Protein AF-A0A268R452-F1 (afdb_monomer_lite)

Foldseek 3Di:
DQPPPVSLVVVLCVVLVVVVCCQVVVVNQKAWPDDPVPADSFKTFIAGPDDVVQVVVQVVCVVVVNPDQFDDPVPTGGIDGDRPD

Secondary structure (DSSP, 8-state):
---HHHHHHHHHHHHHHHHHHHHHTSTTSSEESS-GGG--SSEEEEE-SSHHHHHHHHHHHHHTT--S-BPPTTT-SEEEE-S--

InterPro domains:
  IPR015422 Pyridoxal phosphate-dependent transferase, small domain [G3DSA:3.90.1150.10] (1-85)
  IPR015424 Pyridoxal phosphate-dependent transferase [SSF53383] (1-85)
  IPR022278 Phosphoserine aminotransferase [PTHR43247] (1-85)

Structure (mmCIF, N/CA/C/O backbone):
data_AF-A0A268R452-F1
#
_entry.id   AF-A0A268R452-F1
#
loop_
_atom_site.group_PDB
_atom_site.id
_atom_site.type_symbol
_atom_site.label_atom_id
_atom_site.label_alt_id
_atom_site.label_comp_id
_atom_site.label_asym_id
_atom_site.label_entity_id
_atom_site.label_seq_id
_atom_site.pdbx_PDB_ins_code
_atom_site.Cartn_x
_atom_site.Cartn_y
_atom_site.Cartn_z
_atom_site.occupancy
_atom_site.B_iso_or_equiv
_atom_site.auth_seq_id
_atom_site.auth_comp_id
_atom_site.auth_asym_id
_atom_site.auth_atom_id
_atom_site.pdbx_PDB_model_num
ATOM 1 N N . GLU A 1 1 ? -12.004 12.789 22.003 1.00 56.41 1 GLU A N 1
ATOM 2 C CA . GLU A 1 1 ? -11.597 11.367 21.947 1.00 56.41 1 GLU A CA 1
ATOM 3 C C . GLU A 1 1 ? -12.118 10.747 20.656 1.00 56.41 1 GLU A C 1
ATOM 5 O O . GLU A 1 1 ? -13.257 11.021 20.300 1.00 56.41 1 GLU A O 1
ATOM 10 N N . GLN A 1 2 ? -11.308 9.970 19.930 1.00 62.78 2 GLN A N 1
ATOM 11 C CA . GLN A 1 2 ? -11.648 9.398 18.612 1.00 62.78 2 GLN A CA 1
ATOM 12 C C . GLN A 1 2 ? -12.653 8.223 18.687 1.00 62.78 2 GLN A C 1
ATOM 14 O O . GLN A 1 2 ? -12.419 7.171 18.109 1.00 62.78 2 GLN A O 1
ATOM 19 N N . GLY A 1 3 ? -13.747 8.347 19.447 1.00 74.25 3 GLY A N 1
ATOM 20 C CA . GLY A 1 3 ? -14.850 7.369 19.455 1.00 74.25 3 GLY A CA 1
ATOM 21 C C . GLY A 1 3 ? -14.511 5.941 19.926 1.00 74.25 3 GLY A C 1
ATOM 22 O O . GLY A 1 3 ? -15.330 5.036 19.765 1.00 74.25 3 GLY A O 1
ATOM 23 N N . GLY A 1 4 ? -13.326 5.719 20.506 1.00 87.31 4 GLY A N 1
ATOM 24 C CA . GLY A 1 4 ? -12.867 4.409 20.976 1.00 87.31 4 GLY A CA 1
ATOM 25 C C . GLY A 1 4 ? -12.497 3.432 19.851 1.00 87.31 4 GLY A C 1
ATOM 26 O O . GLY A 1 4 ? -12.461 3.774 18.671 1.00 87.31 4 GLY A O 1
ATOM 27 N N . VAL A 1 5 ? -12.224 2.177 20.223 1.00 88.94 5 VAL A N 1
ATOM 28 C CA . VAL A 1 5 ? -11.670 1.145 19.319 1.00 88.94 5 VAL A CA 1
ATOM 29 C C . VAL A 1 5 ? -12.524 0.921 18.066 1.00 88.94 5 VAL A C 1
ATOM 31 O O . VAL A 1 5 ? -11.978 0.772 16.979 1.00 88.94 5 VAL A O 1
ATOM 34 N N . LYS A 1 6 ? -13.858 0.951 18.186 1.00 90.69 6 LYS A N 1
ATOM 35 C CA . LYS A 1 6 ? -14.767 0.735 17.046 1.00 90.69 6 LYS A CA 1
ATOM 36 C C . LYS A 1 6 ? -14.682 1.846 15.997 1.00 90.69 6 LYS A C 1
ATOM 38 O O . LYS A 1 6 ? -14.724 1.564 14.805 1.00 90.69 6 LYS A O 1
ATOM 43 N N . ALA A 1 7 ? -14.562 3.100 16.428 1.00 91.94 7 ALA A N 1
ATOM 44 C CA . ALA A 1 7 ? -14.424 4.221 15.503 1.00 91.94 7 ALA A CA 1
ATOM 45 C C . ALA A 1 7 ? -13.059 4.193 14.801 1.00 91.94 7 ALA A C 1
ATOM 47 O O . ALA A 1 7 ? -12.997 4.366 13.587 1.00 91.94 7 ALA A O 1
ATOM 48 N N . ILE A 1 8 ? -11.986 3.878 15.536 1.00 90.94 8 ILE A N 1
ATOM 49 C CA . ILE A 1 8 ? -10.645 3.695 14.958 1.00 90.94 8 ILE A CA 1
ATOM 50 C C . ILE A 1 8 ? -10.633 2.544 13.947 1.00 90.94 8 ILE A C 1
ATOM 52 O O . ILE A 1 8 ? -10.042 2.677 12.878 1.00 90.94 8 ILE A O 1
ATOM 56 N N . GLN A 1 9 ? -11.310 1.432 14.246 1.00 92.56 9 GLN A N 1
ATOM 57 C CA . GLN A 1 9 ? -11.435 0.314 13.312 1.00 92.56 9 GLN A CA 1
ATOM 58 C C . GLN A 1 9 ? -12.064 0.760 11.988 1.00 92.56 9 GLN A C 1
ATOM 60 O O . GLN A 1 9 ? -11.466 0.529 10.943 1.00 92.56 9 GLN A O 1
ATOM 65 N N . LYS A 1 10 ? -13.202 1.462 12.032 1.00 93.69 10 LYS A N 1
ATOM 66 C CA . LYS A 1 10 ? -13.873 1.955 10.821 1.00 93.69 10 LYS A CA 1
ATOM 67 C C . LYS A 1 10 ? -12.975 2.885 9.996 1.00 93.69 10 LYS A C 1
ATOM 69 O O . LYS A 1 10 ? -12.881 2.738 8.784 1.00 93.69 10 LYS A O 1
ATOM 74 N N . ILE A 1 11 ? -12.267 3.806 10.653 1.00 93.25 11 ILE A N 1
ATOM 75 C CA . ILE A 1 11 ? -11.318 4.712 9.983 1.00 93.25 11 ILE A CA 1
ATOM 76 C C . ILE A 1 11 ? -10.190 3.916 9.309 1.00 93.25 11 ILE A C 1
ATOM 78 O O . ILE A 1 11 ? -9.776 4.223 8.193 1.00 93.25 11 ILE A O 1
ATOM 82 N N . ASN A 1 12 ? -9.686 2.873 9.967 1.00 94.31 12 ASN A N 1
ATOM 83 C CA . ASN A 1 12 ? -8.645 2.016 9.409 1.00 94.31 12 ASN A CA 1
ATOM 84 C C . ASN A 1 12 ? -9.139 1.181 8.221 1.00 94.31 12 ASN A C 1
ATOM 86 O O . ASN A 1 12 ? -8.396 1.031 7.254 1.00 94.31 12 ASN A O 1
ATOM 90 N N . GLU A 1 13 ? -10.376 0.683 8.275 1.00 95.44 13 GLU A N 1
ATOM 91 C CA . GLU A 1 13 ? -11.040 -0.002 7.160 1.00 95.44 13 GLU A CA 1
ATOM 92 C C . GLU A 1 13 ? -11.179 0.926 5.947 1.00 95.44 13 GLU A C 1
ATOM 94 O O . GLU A 1 13 ? -10.784 0.547 4.848 1.00 95.44 13 GLU A O 1
ATOM 99 N N . GLU A 1 14 ? -11.634 2.167 6.144 1.00 95.38 14 GLU A N 1
ATOM 100 C CA . GLU A 1 14 ? -11.768 3.158 5.067 1.00 95.38 14 GLU A CA 1
ATOM 101 C C . GLU A 1 14 ? -10.410 3.511 4.436 1.00 95.38 14 GLU A C 1
ATOM 103 O O . GLU A 1 14 ? -10.247 3.436 3.217 1.00 95.38 14 GLU A O 1
ATOM 108 N N . LYS A 1 15 ? -9.399 3.839 5.255 1.00 94.25 15 LYS A N 1
ATOM 109 C CA . LYS A 1 15 ? -8.045 4.170 4.772 1.00 94.25 15 LYS A CA 1
ATOM 110 C C . LYS A 1 15 ? -7.415 3.028 3.984 1.00 94.25 15 LYS A C 1
ATOM 112 O O . LYS A 1 15 ? -6.844 3.258 2.918 1.00 94.25 15 LYS A O 1
ATOM 117 N N . ALA A 1 16 ? -7.479 1.811 4.524 1.00 96.81 16 ALA A N 1
ATOM 118 C CA . ALA A 1 16 ? -6.932 0.645 3.848 1.00 96.81 16 ALA A CA 1
ATOM 119 C C . ALA A 1 16 ? -7.710 0.339 2.566 1.00 96.81 16 ALA A C 1
ATOM 121 O O . ALA A 1 16 ? -7.092 0.010 1.555 1.00 96.81 16 ALA A O 1
ATOM 122 N N . GLY A 1 17 ? -9.034 0.525 2.595 1.00 97.31 17 GLY A N 1
ATOM 123 C CA . GLY A 1 17 ? -9.921 0.387 1.446 1.00 97.31 17 GLY A CA 1
ATOM 124 C C . GLY A 1 17 ? -9.460 1.219 0.256 1.00 97.31 17 GLY A C 1
ATOM 125 O O . GLY A 1 17 ? -9.258 0.658 -0.812 1.00 97.31 17 GLY A O 1
ATOM 126 N N . TYR A 1 18 ? -9.168 2.512 0.439 1.00 97.62 18 TYR A N 1
ATOM 127 C CA . TYR A 1 18 ? -8.698 3.362 -0.667 1.00 97.62 18 TYR A CA 1
ATOM 128 C C . TYR A 1 18 ? -7.433 2.831 -1.351 1.00 97.62 18 TYR A C 1
ATOM 130 O O . TYR A 1 18 ? -7.319 2.869 -2.575 1.00 97.62 18 TYR A O 1
ATOM 138 N N . ILE A 1 19 ? -6.473 2.336 -0.568 1.00 97.56 19 ILE A N 1
ATOM 139 C CA . ILE A 1 19 ? -5.208 1.832 -1.109 1.00 97.56 19 ILE A CA 1
ATOM 140 C C . ILE A 1 19 ? -5.421 0.472 -1.779 1.00 97.56 19 ILE A C 1
ATOM 142 O O . ILE A 1 19 ? -4.884 0.244 -2.861 1.00 97.56 19 ILE A O 1
ATOM 146 N N . TYR A 1 20 ? -6.205 -0.424 -1.174 1.00 98.31 20 TYR A N 1
ATOM 147 C CA . TYR A 1 20 ? -6.501 -1.724 -1.774 1.00 98.31 20 TYR A CA 1
ATOM 148 C C . TYR A 1 20 ? -7.332 -1.602 -3.051 1.00 98.31 20 TYR A C 1
ATOM 150 O O . TYR A 1 20 ? -6.961 -2.231 -4.035 1.00 98.31 20 TYR A O 1
ATOM 158 N N . SER A 1 21 ? -8.342 -0.730 -3.097 1.00 98.25 21 SER A N 1
ATOM 159 C CA . SER A 1 21 ? -9.084 -0.433 -4.329 1.00 98.25 21 SER A CA 1
ATOM 160 C C . SER A 1 21 ? -8.150 0.038 -5.440 1.00 98.25 21 SER A C 1
ATOM 162 O O . SER A 1 21 ? -8.184 -0.506 -6.537 1.00 98.25 21 SER A O 1
ATOM 164 N N . ALA A 1 22 ? -7.229 0.963 -5.145 1.00 98.38 22 ALA A N 1
ATOM 165 C CA . ALA A 1 22 ? -6.253 1.423 -6.132 1.00 98.38 22 ALA A CA 1
ATOM 166 C C . ALA A 1 22 ? -5.308 0.308 -6.622 1.00 98.38 22 ALA A C 1
ATOM 168 O O . ALA A 1 22 ? -4.820 0.369 -7.749 1.00 98.38 22 ALA A O 1
ATOM 169 N N . ILE A 1 23 ? -5.026 -0.699 -5.789 1.00 98.25 23 ILE A N 1
ATOM 170 C CA . ILE A 1 23 ? -4.246 -1.875 -6.188 1.00 98.25 23 ILE A CA 1
ATOM 171 C C . ILE A 1 23 ? -5.090 -2.801 -7.070 1.00 98.25 23 ILE A C 1
ATOM 173 O O . ILE A 1 23 ? -4.629 -3.214 -8.133 1.00 98.25 23 ILE A O 1
ATOM 177 N N . ASP A 1 24 ? -6.312 -3.113 -6.654 1.00 97.81 24 ASP A N 1
ATOM 178 C CA . ASP A 1 24 ? -7.177 -4.090 -7.320 1.00 97.81 24 ASP A CA 1
ATOM 179 C C . ASP A 1 24 ? -7.675 -3.590 -8.681 1.00 97.81 24 ASP A C 1
ATOM 181 O O . ASP A 1 24 ? -7.728 -4.350 -9.646 1.00 97.81 24 ASP A O 1
ATOM 185 N N . GLU A 1 25 ? -7.948 -2.291 -8.792 1.00 98.25 25 GLU A N 1
ATOM 186 C CA . GLU A 1 25 ? -8.399 -1.632 -10.023 1.00 98.25 25 GLU A CA 1
ATOM 187 C C . GLU A 1 25 ? -7.247 -1.332 -11.000 1.00 98.25 25 GLU A C 1
ATOM 189 O O . GLU A 1 25 ? -7.468 -0.808 -12.088 1.00 98.25 25 GLU A O 1
ATOM 194 N N . SER A 1 26 ? -6.001 -1.674 -10.653 1.00 98.25 26 SER A N 1
ATOM 195 C CA . SER A 1 26 ? -4.812 -1.327 -11.448 1.00 98.25 26 SER A CA 1
ATOM 196 C C . SER A 1 26 ? -4.533 -2.238 -12.649 1.00 98.25 26 SER A C 1
ATOM 198 O O . SER A 1 26 ? -3.437 -2.187 -13.210 1.00 98.25 26 SER A O 1
ATOM 200 N N . GLU A 1 27 ? -5.467 -3.126 -13.001 1.00 97.44 27 GLU A N 1
ATOM 201 C CA . GLU A 1 27 ? -5.305 -4.142 -14.056 1.00 97.44 27 GLU A CA 1
ATOM 202 C C . GLU A 1 27 ? -4.014 -4.976 -13.897 1.00 97.44 27 GLU A C 1
ATOM 204 O O . GLU A 1 27 ? -3.372 -5.404 -14.858 1.00 97.44 27 GLU A O 1
ATOM 209 N N . GLY A 1 28 ? -3.612 -5.214 -12.644 1.00 96.31 28 GLY A N 1
ATOM 210 C CA . GLY A 1 28 ? -2.435 -6.006 -12.292 1.00 96.31 28 GLY A CA 1
ATOM 211 C C . GLY A 1 28 ? -1.102 -5.260 -12.370 1.00 96.31 28 GLY A C 1
ATOM 212 O O . GLY A 1 28 ? -0.056 -5.903 -12.220 1.00 96.31 28 GLY A O 1
ATOM 213 N N . PHE A 1 29 ? -1.108 -3.937 -12.575 1.00 98.19 29 PHE A N 1
ATOM 214 C CA . PHE A 1 29 ? 0.098 -3.117 -12.469 1.00 98.19 29 PHE A CA 1
ATOM 215 C C . PHE A 1 29 ? 0.649 -3.136 -11.038 1.00 98.19 29 PHE A C 1
ATOM 217 O O . PHE A 1 29 ? 1.829 -3.420 -10.829 1.00 98.19 29 PHE A O 1
ATOM 224 N N . TYR A 1 30 ? -0.211 -2.902 -10.046 1.00 98.38 30 TYR A N 1
ATOM 225 C CA . TYR A 1 30 ? 0.102 -3.134 -8.642 1.00 98.38 30 TYR A CA 1
ATOM 226 C C . TYR A 1 30 ? -0.406 -4.508 -8.219 1.00 98.38 30 TYR A C 1
ATOM 228 O O . TYR A 1 30 ? -1.496 -4.934 -8.595 1.00 98.38 30 TYR A O 1
A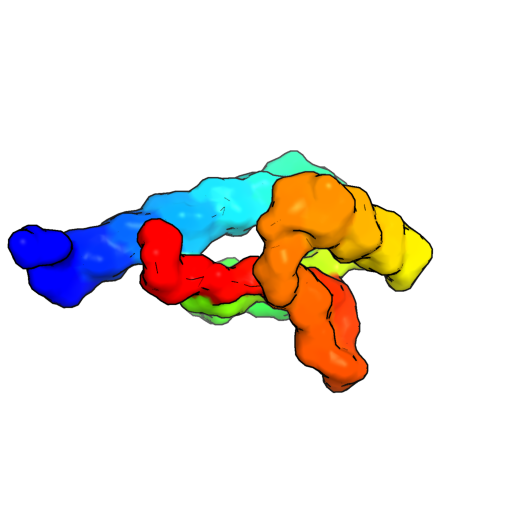TOM 236 N N . LYS A 1 31 ? 0.378 -5.209 -7.400 1.00 97.19 31 LYS A N 1
ATOM 237 C CA . LYS A 1 31 ? -0.006 -6.519 -6.862 1.00 97.19 31 LYS A CA 1
ATOM 238 C C . LYS A 1 31 ? 0.182 -6.550 -5.361 1.00 97.19 31 LYS A C 1
ATOM 240 O O . LYS A 1 31 ? 1.313 -6.418 -4.886 1.00 97.19 31 LYS A O 1
ATOM 245 N N . ALA A 1 32 ? -0.912 -6.736 -4.625 1.00 97.31 32 ALA A N 1
ATOM 246 C CA . ALA A 1 32 ? -0.866 -6.979 -3.188 1.00 97.31 32 ALA A CA 1
ATOM 247 C C . ALA A 1 32 ? -0.092 -8.274 -2.894 1.00 97.31 32 ALA A C 1
ATOM 249 O O . ALA A 1 32 ? -0.204 -9.253 -3.630 1.00 97.31 32 ALA A O 1
ATOM 250 N N . HIS A 1 33 ? 0.695 -8.283 -1.818 1.00 95.56 33 HIS A N 1
ATOM 251 C CA . HIS A 1 33 ? 1.419 -9.490 -1.407 1.00 95.56 33 HIS A CA 1
ATOM 252 C C . HIS A 1 33 ? 0.509 -10.500 -0.692 1.00 95.56 33 HIS A C 1
ATOM 254 O O . HIS A 1 33 ? 0.657 -11.705 -0.870 1.00 95.56 33 HIS A O 1
ATOM 260 N N . ALA A 1 34 ? -0.417 -10.006 0.134 1.00 95.69 34 ALA A N 1
ATOM 261 C CA . ALA A 1 34 ? -1.376 -10.837 0.853 1.00 95.69 34 ALA A CA 1
ATOM 262 C C . ALA A 1 34 ? -2.581 -11.193 -0.030 1.00 95.69 34 ALA A C 1
ATOM 264 O O . ALA A 1 34 ? -3.029 -10.377 -0.842 1.00 95.69 34 ALA A O 1
ATOM 265 N N . THR A 1 35 ? -3.138 -12.386 0.189 1.00 95.88 35 THR A N 1
ATOM 266 C CA . THR A 1 35 ? -4.463 -12.763 -0.321 1.00 95.88 35 THR A CA 1
ATOM 267 C C . THR A 1 35 ? -5.542 -11.878 0.298 1.00 95.88 35 THR A C 1
ATOM 269 O O . THR A 1 35 ? -5.351 -11.345 1.392 1.00 95.88 35 THR A O 1
ATOM 272 N N . GLU A 1 36 ? -6.667 -11.718 -0.399 1.00 94.94 36 GLU A N 1
ATOM 273 C CA . GLU A 1 36 ? -7.737 -10.776 -0.044 1.00 94.94 36 GLU A CA 1
ATOM 274 C C . GLU A 1 36 ? -8.203 -10.914 1.416 1.00 94.94 36 GLU A C 1
ATOM 276 O O . GLU A 1 36 ? -8.143 -9.944 2.169 1.00 94.94 36 GLU A O 1
ATOM 281 N N . ASP A 1 37 ? -8.490 -12.141 1.858 1.00 96.50 37 ASP A N 1
ATOM 282 C CA . ASP A 1 37 ? -8.955 -12.447 3.223 1.00 96.50 37 ASP A CA 1
ATOM 283 C C . ASP A 1 37 ? -7.893 -12.256 4.322 1.00 96.50 37 ASP A C 1
ATOM 285 O O . ASP A 1 37 ? -8.182 -12.362 5.511 1.00 96.50 37 ASP A O 1
ATOM 289 N N . SER A 1 38 ? -6.633 -12.025 3.948 1.00 97.31 38 SER A N 1
ATOM 290 C CA . SER A 1 38 ? -5.499 -11.864 4.873 1.00 97.31 38 SER A CA 1
ATOM 291 C C . SER A 1 38 ? -4.866 -10.475 4.796 1.00 97.31 38 SER A C 1
ATOM 293 O O . SER A 1 38 ? -3.769 -10.247 5.317 1.00 97.31 38 SER A O 1
ATOM 295 N N . ARG A 1 39 ? -5.537 -9.529 4.135 1.00 97.62 39 ARG A N 1
ATOM 296 C CA . ARG A 1 39 ? -5.068 -8.153 3.992 1.00 97.62 39 ARG A CA 1
ATOM 297 C C . ARG A 1 39 ? -5.042 -7.433 5.334 1.00 97.62 39 ARG A C 1
ATOM 299 O O . ARG A 1 39 ? -6.000 -7.428 6.101 1.00 97.62 39 ARG A O 1
ATOM 306 N N . SER A 1 40 ? -3.910 -6.795 5.615 1.00 97.44 40 SER A N 1
ATOM 307 C CA . SER A 1 40 ? -3.743 -6.010 6.831 1.00 97.44 40 SER A CA 1
ATOM 308 C C . SER A 1 40 ? -4.332 -4.621 6.642 1.00 97.44 40 SER A C 1
ATOM 310 O O . SER A 1 40 ? -3.965 -3.913 5.711 1.00 97.44 40 SER A O 1
ATOM 312 N N . LEU A 1 41 ? -5.132 -4.169 7.607 1.00 96.75 41 LEU A N 1
ATOM 31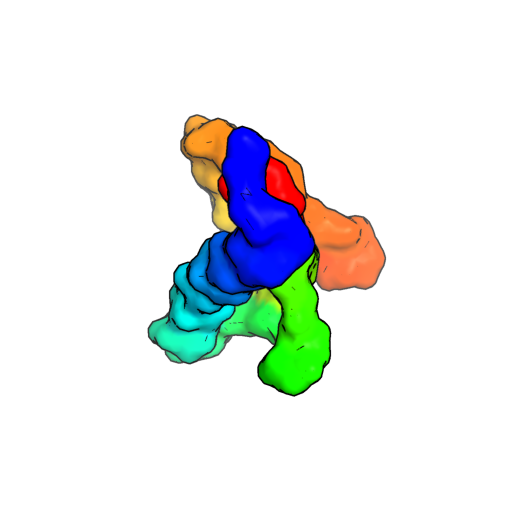3 C CA . LEU A 1 41 ? -5.559 -2.769 7.669 1.00 96.75 41 LEU A CA 1
ATOM 314 C C . LEU A 1 41 ? -4.409 -1.806 8.003 1.00 96.75 41 LEU A C 1
ATOM 316 O O . LEU A 1 41 ? -4.566 -0.599 7.852 1.00 96.75 41 LEU A O 1
ATOM 320 N N . MET A 1 42 ? -3.290 -2.326 8.526 1.00 96.12 42 MET A N 1
ATOM 321 C CA . MET A 1 42 ? -2.196 -1.534 9.100 1.00 96.12 42 MET A CA 1
ATOM 322 C C . MET A 1 42 ? -0.960 -1.477 8.207 1.00 96.12 42 MET A C 1
ATOM 324 O O . MET A 1 42 ? -0.267 -0.466 8.194 1.00 96.12 42 MET A O 1
ATOM 328 N N . ASN A 1 43 ? -0.630 -2.576 7.524 1.00 96.75 43 ASN A N 1
ATOM 329 C CA . ASN A 1 43 ? 0.582 -2.692 6.714 1.00 96.75 43 ASN A CA 1
ATOM 330 C C . ASN A 1 43 ? 0.242 -3.265 5.347 1.00 96.75 43 ASN A C 1
ATOM 332 O O . ASN A 1 43 ? 0.204 -4.480 5.155 1.00 96.75 43 ASN A O 1
ATOM 336 N N . ILE A 1 44 ? 0.037 -2.370 4.396 1.00 97.56 44 ILE A N 1
ATOM 337 C CA . ILE A 1 44 ? -0.370 -2.713 3.044 1.00 97.56 44 ILE A CA 1
ATOM 338 C C . ILE A 1 44 ? 0.890 -2.897 2.211 1.00 97.56 44 ILE A C 1
ATOM 340 O O . ILE A 1 44 ? 1.598 -1.935 1.908 1.00 97.56 44 ILE A O 1
ATOM 344 N N . THR A 1 45 ? 1.206 -4.146 1.886 1.00 97.50 45 THR A N 1
ATOM 345 C CA . THR A 1 45 ? 2.379 -4.515 1.090 1.00 97.50 45 THR A CA 1
ATOM 346 C C . THR A 1 45 ? 1.984 -4.838 -0.342 1.00 97.50 45 THR A C 1
ATOM 348 O 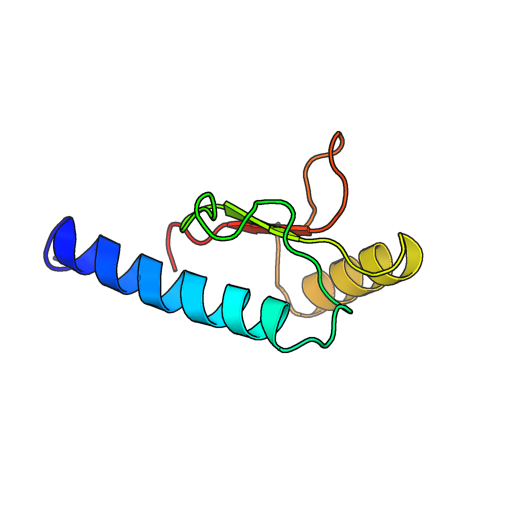O . THR A 1 45 ? 1.042 -5.596 -0.591 1.00 97.50 45 THR A O 1
ATOM 351 N N . PHE A 1 46 ? 2.718 -4.266 -1.292 1.00 97.75 46 PHE A N 1
ATOM 352 C CA . PHE A 1 46 ? 2.451 -4.437 -2.715 1.00 97.75 46 PHE A CA 1
ATOM 353 C C . PHE A 1 46 ? 3.727 -4.328 -3.550 1.00 97.75 46 PHE A C 1
ATOM 355 O O . PHE A 1 46 ? 4.755 -3.826 -3.098 1.00 97.75 46 PHE A O 1
ATOM 362 N N . THR A 1 47 ? 3.664 -4.822 -4.780 1.00 96.56 47 THR A N 1
ATOM 363 C CA . THR A 1 47 ? 4.769 -4.810 -5.746 1.00 96.56 47 THR A CA 1
ATOM 364 C C . THR A 1 47 ? 4.323 -4.180 -7.060 1.00 96.56 47 THR A C 1
ATOM 366 O O . THR A 1 47 ? 3.133 -4.174 -7.374 1.00 96.56 47 THR A O 1
ATOM 369 N N . LEU A 1 48 ? 5.286 -3.629 -7.798 1.00 97.31 48 LEU A N 1
ATOM 370 C CA . LEU A 1 48 ? 5.125 -3.164 -9.177 1.00 97.31 48 LEU A CA 1
ATOM 371 C C . LEU A 1 48 ? 5.667 -4.239 -10.141 1.00 97.31 48 LEU A C 1
ATOM 373 O O . LEU A 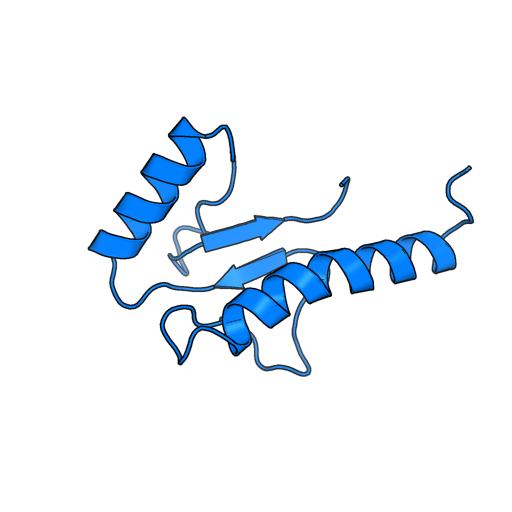1 48 ? 6.331 -5.174 -9.683 1.00 97.31 48 LEU A O 1
ATOM 377 N N . PRO A 1 49 ? 5.452 -4.126 -11.468 1.00 97.25 49 PRO A N 1
ATOM 378 C CA . PRO A 1 49 ? 5.773 -5.202 -12.411 1.00 97.25 49 PRO A CA 1
ATOM 379 C C . PRO A 1 49 ? 7.253 -5.604 -12.446 1.00 97.25 49 PRO A C 1
ATOM 381 O O . PRO A 1 49 ? 7.576 -6.722 -12.840 1.00 97.25 49 PRO A O 1
ATOM 384 N N . ASN A 1 50 ? 8.155 -4.701 -12.054 1.00 95.50 50 ASN A N 1
ATOM 385 C CA . ASN A 1 50 ? 9.584 -4.969 -11.952 1.00 95.50 50 ASN A CA 1
ATOM 386 C C . ASN A 1 50 ? 10.277 -4.038 -10.935 1.00 95.50 50 ASN A C 1
ATOM 388 O O . ASN A 1 50 ? 9.690 -3.095 -10.389 1.00 95.50 50 ASN A O 1
ATOM 392 N N . GLU A 1 51 ? 11.553 -4.322 -10.671 1.00 94.00 51 GLU A N 1
ATOM 393 C CA . GLU A 1 51 ? 12.365 -3.592 -9.695 1.00 94.00 51 GLU A CA 1
ATOM 394 C C . GLU A 1 51 ? 12.661 -2.147 -10.127 1.00 94.00 51 GLU A C 1
ATOM 396 O O . GLU A 1 51 ? 12.697 -1.253 -9.283 1.00 94.00 51 GLU A O 1
ATOM 401 N N . GLU A 1 52 ? 12.835 -1.892 -11.426 1.00 96.62 52 GLU A N 1
ATOM 402 C CA . GLU A 1 52 ? 13.098 -0.548 -11.954 1.00 96.62 52 GLU A CA 1
ATOM 403 C C . GLU A 1 52 ? 11.918 0.393 -11.679 1.00 96.62 52 GLU A C 1
ATOM 405 O O . GLU A 1 52 ? 12.094 1.474 -11.115 1.00 96.62 52 GLU A O 1
ATOM 410 N N . LEU A 1 53 ? 10.698 -0.062 -11.979 1.00 97.81 53 LEU A N 1
ATOM 411 C CA . LEU A 1 53 ? 9.470 0.671 -11.686 1.00 97.8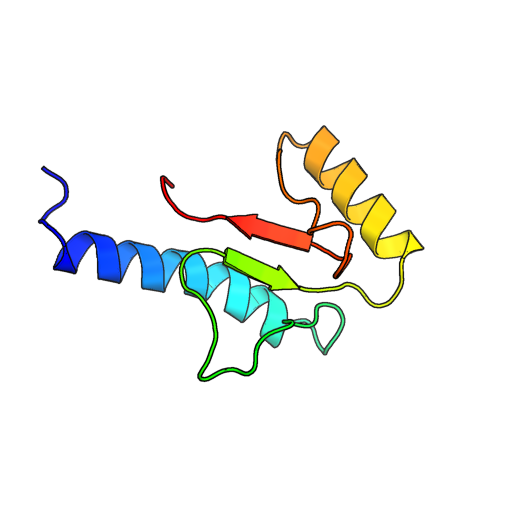1 53 LEU A CA 1
ATOM 412 C C . LEU A 1 53 ? 9.269 0.852 -10.182 1.00 97.81 53 LEU A C 1
ATOM 414 O O . LEU A 1 53 ? 8.871 1.931 -9.752 1.00 97.81 53 LEU A O 1
ATOM 418 N N . THR A 1 54 ? 9.599 -0.158 -9.372 1.00 96.56 54 THR A N 1
ATOM 419 C CA . THR A 1 54 ? 9.544 -0.044 -7.905 1.00 96.56 54 THR A CA 1
ATOM 420 C C . THR A 1 54 ? 10.491 1.048 -7.401 1.00 96.56 54 THR A C 1
ATOM 422 O O . THR A 1 54 ? 10.092 1.897 -6.606 1.00 96.56 54 THR A O 1
ATOM 425 N N . LYS A 1 55 ? 11.740 1.077 -7.885 1.00 96.38 55 LYS A N 1
ATOM 426 C CA . LYS A 1 55 ? 12.723 2.110 -7.520 1.00 96.38 55 LYS A CA 1
ATOM 427 C C . LYS A 1 55 ? 12.254 3.499 -7.935 1.00 96.38 55 LYS A C 1
ATOM 429 O O . LYS A 1 55 ? 12.320 4.421 -7.126 1.00 96.38 55 LYS A O 1
ATOM 434 N N . LYS A 1 56 ? 11.740 3.634 -9.161 1.00 98.00 56 LYS A N 1
ATOM 435 C CA . LYS A 1 56 ? 11.189 4.894 -9.669 1.00 98.00 56 LYS A CA 1
ATOM 436 C C . LYS A 1 56 ? 10.010 5.374 -8.821 1.00 98.00 56 LYS A C 1
ATOM 438 O O . LYS A 1 56 ? 10.014 6.519 -8.386 1.00 98.00 56 LYS A O 1
ATOM 443 N N . PHE A 1 57 ? 9.063 4.488 -8.513 1.00 97.94 57 PHE A N 1
ATOM 444 C CA . PHE A 1 57 ? 7.922 4.788 -7.648 1.00 97.94 57 PHE A CA 1
ATOM 445 C C . PHE A 1 57 ? 8.371 5.294 -6.273 1.00 97.94 57 PHE A C 1
ATOM 447 O O . PHE A 1 57 ? 7.910 6.337 -5.822 1.00 97.94 57 PHE A O 1
ATOM 454 N N . LEU A 1 58 ? 9.300 4.591 -5.617 1.00 97.31 58 LEU A N 1
ATOM 455 C CA . LEU A 1 58 ? 9.791 4.980 -4.292 1.00 97.31 58 LEU A CA 1
ATOM 456 C C . LEU A 1 58 ? 10.538 6.318 -4.314 1.00 97.31 58 LEU A C 1
ATOM 458 O O . LEU A 1 58 ? 10.415 7.097 -3.369 1.00 97.31 58 LEU A O 1
ATOM 462 N N . GLN A 1 59 ? 11.292 6.589 -5.380 1.00 97.69 59 GLN A N 1
ATOM 463 C CA . GLN A 1 59 ? 11.990 7.858 -5.549 1.00 97.69 59 GLN A CA 1
ATOM 464 C C . GLN A 1 59 ? 11.000 9.014 -5.741 1.00 97.69 59 GLN A C 1
ATOM 466 O O . GLN A 1 59 ? 11.043 9.977 -4.982 1.00 97.69 59 GLN A O 1
ATOM 471 N N . GLU A 1 60 ? 10.057 8.891 -6.676 1.00 98.25 60 GLU A N 1
ATOM 472 C CA . GLU A 1 60 ? 9.051 9.931 -6.925 1.00 98.25 60 GLU A CA 1
ATOM 473 C C . GLU A 1 60 ? 8.144 10.158 -5.710 1.00 98.25 60 GLU A C 1
ATOM 475 O O . GLU A 1 60 ? 7.782 11.293 -5.394 1.00 98.25 60 GLU A O 1
ATOM 480 N N . ALA A 1 61 ? 7.795 9.089 -4.993 1.00 97.69 61 ALA A N 1
ATOM 481 C CA . ALA A 1 61 ? 7.027 9.187 -3.763 1.00 97.69 61 ALA A CA 1
ATOM 482 C C . ALA A 1 61 ? 7.800 9.969 -2.691 1.00 97.69 61 ALA A C 1
ATOM 484 O O . ALA A 1 61 ? 7.244 10.877 -2.072 1.00 97.69 61 ALA A O 1
ATOM 485 N N . LYS A 1 62 ? 9.097 9.684 -2.524 1.00 97.06 62 LYS A N 1
ATOM 486 C CA . LYS A 1 62 ? 9.972 10.429 -1.612 1.00 97.06 62 LYS A CA 1
ATOM 487 C C . LYS A 1 62 ? 10.073 11.906 -1.999 1.00 97.06 62 LYS A C 1
ATOM 489 O O . LYS A 1 62 ? 9.988 12.755 -1.114 1.00 97.06 62 LYS A O 1
ATOM 494 N N . ASP A 1 63 ? 10.203 12.214 -3.287 1.00 97.88 63 ASP A N 1
ATOM 495 C CA . ASP A 1 63 ? 10.264 13.595 -3.788 1.00 97.88 63 ASP A CA 1
ATOM 496 C C . ASP A 1 63 ? 8.952 14.356 -3.521 1.00 97.88 63 ASP A C 1
ATOM 498 O O . ASP A 1 63 ? 8.955 15.564 -3.294 1.00 97.88 63 ASP A O 1
ATOM 502 N N . ARG A 1 64 ? 7.830 13.630 -3.447 1.00 97.88 64 ARG A N 1
ATOM 503 C CA . ARG A 1 64 ? 6.507 14.126 -3.029 1.00 97.88 64 ARG A CA 1
ATOM 504 C C . ARG A 1 64 ? 6.253 14.033 -1.519 1.00 97.88 64 ARG A C 1
ATOM 506 O O . ARG A 1 64 ? 5.113 14.159 -1.085 1.00 97.88 64 ARG A O 1
ATOM 513 N N . GLN A 1 65 ? 7.296 13.820 -0.719 1.00 96.94 65 GLN A N 1
ATOM 514 C CA . GLN A 1 65 ? 7.246 13.722 0.746 1.00 96.94 65 GLN A CA 1
ATOM 515 C C . GLN A 1 65 ? 6.482 12.511 1.313 1.00 96.94 65 GLN A C 1
ATOM 517 O O . GLN A 1 65 ? 6.204 12.461 2.511 1.00 96.94 65 GLN A O 1
ATOM 522 N N . PHE A 1 66 ? 6.219 11.480 0.508 1.00 95.69 66 PHE A N 1
ATOM 523 C CA . PHE A 1 66 ? 5.765 10.186 1.013 1.00 95.69 66 PHE A CA 1
ATOM 524 C C . PHE A 1 66 ? 6.966 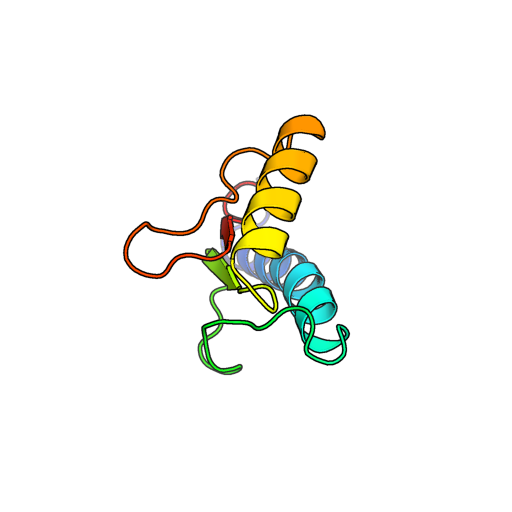9.380 1.515 1.00 95.69 66 PHE A C 1
ATOM 526 O O . PHE A 1 66 ? 7.683 8.723 0.758 1.00 95.69 66 PHE A O 1
ATOM 533 N N . ILE A 1 67 ? 7.206 9.452 2.821 1.00 92.69 67 ILE A N 1
ATOM 534 C CA . ILE A 1 67 ? 8.349 8.811 3.478 1.00 92.69 67 ILE A CA 1
ATOM 535 C C . ILE A 1 67 ? 7.933 7.442 4.032 1.00 92.69 67 ILE A C 1
ATOM 537 O O . ILE A 1 67 ? 6.833 7.272 4.546 1.00 92.69 67 ILE A O 1
ATOM 541 N N . GLY A 1 68 ? 8.837 6.459 3.960 1.00 93.62 68 GLY A N 1
ATOM 542 C CA . GLY A 1 68 ? 8.649 5.152 4.604 1.00 93.62 68 GLY A CA 1
ATOM 543 C C . GLY A 1 68 ? 7.934 4.095 3.759 1.00 93.62 68 GLY A C 1
ATOM 544 O O . GLY A 1 68 ? 7.612 3.037 4.288 1.00 93.62 68 GLY A O 1
ATOM 545 N N . LEU A 1 69 ? 7.736 4.344 2.458 1.00 97.12 69 LEU A N 1
ATOM 546 C CA . LEU A 1 69 ? 7.073 3.398 1.551 1.00 97.12 69 LEU A CA 1
ATOM 547 C C . LEU A 1 69 ? 7.944 2.221 1.094 1.00 97.12 69 LEU A C 1
ATOM 549 O O . LEU A 1 69 ? 7.427 1.288 0.485 1.00 97.12 69 LEU A O 1
ATOM 553 N N . ALA A 1 70 ? 9.252 2.244 1.357 1.00 96.56 70 ALA A N 1
ATOM 554 C CA . ALA A 1 70 ? 10.137 1.151 0.969 1.00 96.56 70 ALA A CA 1
ATOM 555 C C . ALA A 1 70 ? 9.780 -0.133 1.739 1.00 96.56 70 ALA A C 1
ATOM 557 O O . ALA A 1 70 ? 9.711 -0.137 2.973 1.00 96.56 70 ALA A O 1
ATOM 558 N N . GLY A 1 71 ? 9.552 -1.224 1.003 1.00 94.81 71 GLY A N 1
ATOM 559 C CA . GLY A 1 71 ? 9.274 -2.535 1.577 1.00 94.81 71 GLY A CA 1
ATOM 560 C C . GLY A 1 71 ? 10.455 -3.104 2.369 1.00 94.81 71 GLY A C 1
ATOM 561 O O . GLY A 1 71 ? 11.584 -2.612 2.320 1.00 94.81 71 GLY A O 1
ATOM 562 N N . HIS A 1 72 ? 10.201 -4.171 3.129 1.00 93.44 72 HIS A N 1
ATOM 563 C CA . HIS A 1 72 ? 11.258 -4.832 3.892 1.00 93.44 72 HIS A CA 1
ATOM 564 C C . HIS A 1 72 ? 12.266 -5.506 2.952 1.00 93.44 72 HIS A C 1
ATOM 566 O O . HIS A 1 72 ? 11.871 -6.166 1.995 1.00 93.44 72 HIS A O 1
ATOM 572 N N . ARG A 1 73 ? 13.564 -5.429 3.274 1.00 88.44 73 ARG A N 1
ATOM 573 C CA . ARG A 1 73 ? 14.667 -5.958 2.444 1.00 88.44 73 ARG A CA 1
ATOM 574 C C . ARG A 1 73 ? 14.514 -7.416 1.989 1.00 88.44 73 ARG A C 1
ATOM 576 O O . ARG A 1 73 ? 15.060 -7.779 0.961 1.00 88.44 73 ARG A O 1
ATOM 583 N N . SER A 1 74 ? 13.813 -8.251 2.762 1.00 85.69 74 SER A N 1
ATOM 584 C CA . SER A 1 74 ? 13.617 -9.673 2.438 1.00 85.69 74 SER A CA 1
ATOM 585 C C . SER A 1 74 ? 12.473 -9.934 1.460 1.00 85.69 74 SER A C 1
ATOM 587 O O . SER A 1 74 ? 12.430 -11.005 0.871 1.00 85.69 74 SER A O 1
ATOM 589 N N . VAL A 1 75 ? 11.530 -8.998 1.335 1.00 84.50 75 VAL A N 1
ATOM 590 C CA . VAL A 1 75 ? 10.340 -9.129 0.477 1.00 84.50 75 VAL A CA 1
ATOM 591 C C . VAL A 1 75 ? 10.452 -8.213 -0.744 1.00 84.50 75 VAL A C 1
ATOM 593 O O . VAL A 1 75 ? 9.953 -8.544 -1.813 1.00 84.50 75 VAL A O 1
ATOM 596 N N . GLY A 1 76 ? 11.143 -7.078 -0.603 1.00 90.56 76 GLY A N 1
ATOM 597 C CA . GLY A 1 76 ? 11.199 -6.034 -1.621 1.00 90.56 76 GLY A CA 1
ATOM 598 C C . GLY A 1 76 ? 9.878 -5.267 -1.724 1.00 90.56 76 GLY A C 1
ATOM 599 O O . GLY A 1 76 ? 9.076 -5.251 -0.787 1.00 90.56 76 GLY A O 1
ATOM 600 N N . GLY A 1 77 ? 9.667 -4.609 -2.865 1.00 96.25 77 GLY A N 1
ATOM 601 C CA . GLY A 1 77 ? 8.431 -3.885 -3.157 1.00 96.25 77 GLY A CA 1
ATOM 602 C C . GLY A 1 77 ? 8.200 -2.654 -2.279 1.00 96.25 77 GLY A C 1
ATOM 603 O O . GLY A 1 77 ? 9.134 -1.968 -1.852 1.00 96.25 77 GLY A O 1
ATOM 604 N N . CYS A 1 78 ? 6.924 -2.395 -2.016 1.00 97.88 78 CYS A N 1
ATOM 605 C CA . CYS A 1 78 ? 6.421 -1.237 -1.297 1.00 97.88 78 CYS A CA 1
ATOM 606 C C . CYS A 1 78 ? 5.630 -1.665 -0.054 1.00 97.88 78 CYS A C 1
ATOM 608 O O . CYS A 1 78 ? 5.008 -2.732 -0.020 1.00 97.88 78 CYS A O 1
ATOM 610 N N . ARG A 1 79 ? 5.620 -0.808 0.969 1.00 97.75 79 ARG A N 1
ATOM 611 C CA . ARG A 1 79 ? 4.799 -0.961 2.173 1.00 97.75 79 ARG A CA 1
ATOM 612 C C . ARG A 1 79 ? 4.224 0.382 2.609 1.00 97.75 79 ARG A C 1
ATOM 614 O O . ARG A 1 79 ? 4.969 1.252 3.038 1.00 97.75 79 ARG A O 1
ATOM 621 N N . ALA A 1 80 ? 2.903 0.511 2.586 1.00 96.81 80 ALA A N 1
ATOM 622 C CA . ALA A 1 80 ? 2.190 1.623 3.202 1.00 96.81 80 ALA A CA 1
ATOM 623 C C . ALA A 1 80 ? 1.731 1.230 4.613 1.00 96.81 80 ALA A C 1
ATOM 625 O O . ALA A 1 80 ? 0.926 0.313 4.778 1.00 96.81 80 ALA A O 1
ATOM 626 N N . SER A 1 81 ? 2.253 1.915 5.631 1.00 95.62 81 SER A N 1
ATOM 627 C CA . SER A 1 81 ? 1.845 1.725 7.026 1.00 95.62 81 SER A CA 1
ATOM 628 C C . SER A 1 81 ? 0.855 2.817 7.448 1.00 95.62 81 SER A C 1
ATOM 630 O O . SER A 1 81 ? 1.200 3.996 7.443 1.00 95.62 81 SER A O 1
ATOM 632 N N . THR A 1 82 ? -0.366 2.439 7.824 1.00 92.75 82 THR A N 1
ATOM 633 C CA . THR A 1 82 ? -1.548 3.328 7.931 1.00 92.75 82 THR A CA 1
ATOM 634 C C . THR A 1 82 ? -2.020 3.572 9.374 1.00 92.75 82 THR A C 1
ATOM 636 O O . THR A 1 82 ? -3.181 3.915 9.604 1.00 92.75 82 THR A O 1
ATOM 639 N N . TYR A 1 83 ? -1.121 3.435 10.356 1.00 85.69 83 TYR A N 1
ATOM 640 C CA . TYR A 1 83 ? -1.435 3.498 11.792 1.00 85.69 83 TYR A CA 1
ATOM 641 C C . TYR A 1 83 ? -2.114 4.804 12.243 1.00 85.69 83 TYR A C 1
ATOM 643 O O . TYR A 1 83 ? -3.223 4.765 12.767 1.00 85.69 83 TYR A O 1
ATOM 651 N N . ASN A 1 84 ? -1.450 5.950 12.042 1.00 66.56 84 ASN A N 1
ATOM 652 C CA . ASN A 1 84 ? -1.795 7.221 12.705 1.00 66.56 84 ASN A CA 1
ATOM 653 C C . ASN A 1 84 ? -2.401 8.281 11.769 1.00 66.56 84 ASN A C 1
ATOM 655 O O . ASN A 1 84 ? -2.483 9.444 12.158 1.00 66.56 84 ASN A O 1
ATOM 659 N N . ALA A 1 85 ? -2.755 7.900 10.540 1.00 54.78 85 ALA A N 1
ATOM 660 C CA . ALA A 1 85 ? -3.442 8.786 9.600 1.00 54.78 85 ALA A CA 1
ATOM 661 C C . ALA A 1 85 ? -4.910 8.991 9.991 1.00 54.78 85 ALA A C 1
ATOM 663 O O . ALA A 1 85 ? -5.544 7.983 10.390 1.00 54.78 85 ALA A O 1
#

Sequence (85 aa):
EQGGVKAIQKINEEKAGYIYSAIDESEGFYKAHATEDSRSLMNITFTLPNEELTKKFLQEAKDRQFIGLAGHRSVGGCRASTYNA

Organism: Shouchella clausii (NCBI:txid79880)

Radius of gyration: 13.65 Å; chains: 1; bounding box: 30×27×36 Å

pLDDT: mean 93.63, std 8.44, range [54.78, 98.38]